Protein AF-E2ATI1-F1 (afdb_monomer_lite)

Organism: Camponotus floridanus (NCBI:txid104421)

pLDDT: mean 90.8, std 4.28, range [72.75, 95.75]

Radius of gyration: 10.76 Å; chains: 1; bounding box: 25×21×26 Å

Sequence (60 aa):
IATVFVLCESRTKVLYRAIWEKVIKLAPALQNNVKFIMVDYEKAAIATLHEFFPVAAIHG

Structure (mmCIF, N/CA/C/O backbone):
data_AF-E2ATI1-F1
#
_entry.id   AF-E2ATI1-F1
#
loop_
_atom_site.group_PDB
_atom_site.id
_atom_site.type_symbol
_atom_site.label_atom_id
_atom_site.label_alt_id
_atom_site.label_comp_id
_atom_site.label_asym_id
_atom_site.label_entity_id
_atom_site.label_seq_id
_atom_site.pdbx_PDB_ins_code
_atom_site.Cartn_x
_atom_site.Cartn_y
_atom_site.Cartn_z
_atom_site.occupancy
_atom_site.B_iso_or_equiv
_atom_site.auth_seq_id
_atom_site.auth_comp_id
_atom_site.auth_asym_id
_atom_site.auth_atom_id
_atom_site.pdbx_PDB_model_num
ATOM 1 N N . ILE A 1 1 ? 2.154 -5.362 15.086 1.00 72.75 1 ILE A N 1
ATOM 2 C CA . ILE A 1 1 ? 2.971 -5.046 13.891 1.00 72.75 1 ILE A CA 1
ATOM 3 C C . ILE A 1 1 ? 2.408 -5.888 12.758 1.00 72.75 1 ILE A C 1
ATOM 5 O O . ILE A 1 1 ? 2.248 -7.083 12.966 1.00 72.75 1 ILE A O 1
ATOM 9 N N . ALA A 1 2 ? 2.005 -5.269 11.649 1.00 84.94 2 ALA A N 1
ATOM 10 C CA . ALA A 1 2 ? 1.499 -5.972 10.471 1.00 84.94 2 ALA A CA 1
ATOM 11 C C . ALA A 1 2 ? 2.532 -5.853 9.349 1.00 84.94 2 ALA A C 1
ATOM 13 O O . ALA A 1 2 ? 3.139 -4.794 9.196 1.00 84.94 2 ALA A O 1
ATOM 14 N N . THR A 1 3 ? 2.721 -6.923 8.582 1.00 88.50 3 THR A N 1
ATOM 15 C CA . THR A 1 3 ? 3.704 -6.974 7.497 1.00 88.50 3 THR A CA 1
ATOM 16 C C . THR A 1 3 ? 3.018 -7.440 6.226 1.00 88.50 3 THR A C 1
ATOM 18 O O . THR A 1 3 ? 2.296 -8.434 6.233 1.00 88.50 3 THR A O 1
ATOM 21 N N . VAL A 1 4 ? 3.255 -6.715 5.137 1.00 87.88 4 VAL A N 1
ATOM 22 C CA . VAL A 1 4 ? 2.798 -7.072 3.796 1.00 87.88 4 VAL A CA 1
ATOM 23 C C . VAL A 1 4 ? 4.041 -7.381 2.977 1.00 87.88 4 VAL A C 1
ATOM 25 O O . VAL A 1 4 ? 4.877 -6.508 2.767 1.00 87.88 4 VAL A O 1
ATOM 28 N N . PHE A 1 5 ? 4.180 -8.635 2.556 1.00 88.75 5 PHE A N 1
ATOM 29 C CA . PHE A 1 5 ? 5.261 -9.068 1.680 1.00 88.75 5 PHE A CA 1
ATOM 30 C C . PHE A 1 5 ? 4.705 -9.282 0.278 1.00 88.75 5 PHE A C 1
ATOM 32 O O . PHE A 1 5 ? 3.762 -10.053 0.099 1.00 88.75 5 PHE A O 1
ATOM 39 N N . VAL A 1 6 ? 5.276 -8.589 -0.708 1.00 86.31 6 VAL A N 1
ATOM 40 C CA . VAL A 1 6 ? 4.836 -8.678 -2.102 1.00 86.31 6 VAL A CA 1
ATOM 41 C C . VAL A 1 6 ? 6.041 -8.902 -2.994 1.00 86.31 6 VAL A C 1
ATOM 43 O O . VAL A 1 6 ? 6.992 -8.124 -2.979 1.00 86.31 6 VAL A O 1
ATOM 46 N N . LEU A 1 7 ? 5.984 -9.973 -3.780 1.00 87.81 7 LEU A N 1
ATOM 47 C CA . LEU A 1 7 ? 6.950 -10.238 -4.835 1.00 87.81 7 LEU A CA 1
ATOM 48 C C . LEU A 1 7 ? 6.450 -9.585 -6.118 1.00 87.81 7 LEU A C 1
ATOM 50 O O . LEU A 1 7 ? 5.376 -9.916 -6.617 1.00 87.81 7 LEU A O 1
ATOM 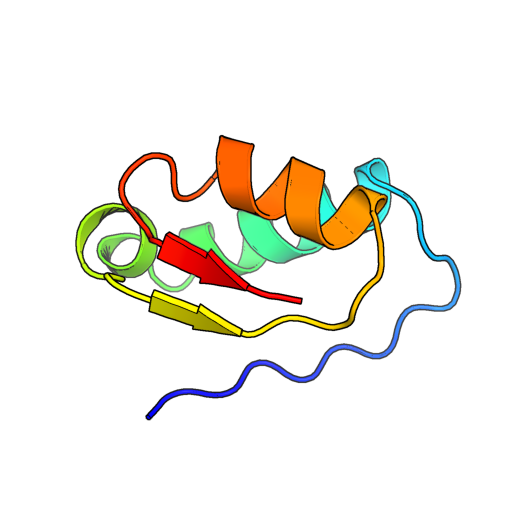54 N N . CYS A 1 8 ? 7.239 -8.650 -6.633 1.00 83.94 8 CYS A N 1
ATOM 55 C CA . CYS A 1 8 ? 6.924 -7.890 -7.831 1.00 83.94 8 CYS A CA 1
ATOM 56 C C . CYS A 1 8 ? 7.981 -8.159 -8.901 1.00 83.94 8 CYS A C 1
ATOM 58 O O . CYS A 1 8 ? 9.172 -7.991 -8.643 1.00 83.94 8 CYS A O 1
ATOM 60 N N . GLU A 1 9 ? 7.553 -8.497 -10.117 1.00 84.44 9 GLU A N 1
ATOM 61 C CA . GLU A 1 9 ? 8.459 -8.622 -11.270 1.00 84.44 9 GLU A CA 1
ATOM 6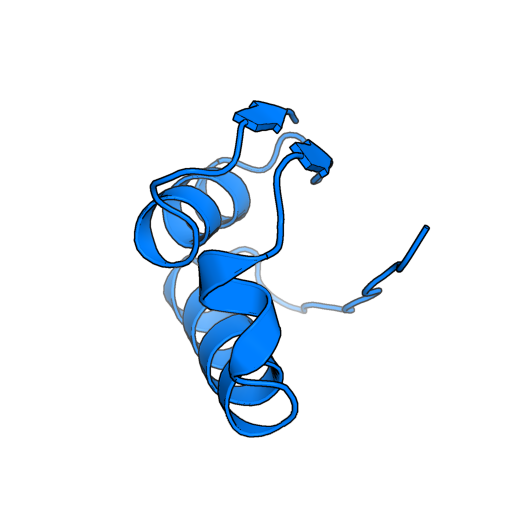2 C C . GLU A 1 9 ? 8.942 -7.255 -11.784 1.00 84.44 9 GLU A C 1
ATOM 64 O O . GLU A 1 9 ? 9.987 -7.160 -12.422 1.00 84.44 9 GLU A O 1
ATOM 69 N N . SER A 1 10 ? 8.210 -6.173 -11.480 1.00 85.88 10 SER A N 1
ATOM 70 C CA . SER A 1 10 ? 8.575 -4.804 -11.858 1.00 85.88 10 SER A CA 1
ATOM 71 C C . SER A 1 10 ? 8.378 -3.818 -10.705 1.00 85.88 10 SER A C 1
ATOM 73 O O . SER A 1 10 ? 7.433 -3.929 -9.929 1.00 85.88 10 SER A O 1
ATOM 75 N N . ARG A 1 11 ? 9.264 -2.825 -10.587 1.00 87.31 11 ARG A N 1
ATOM 76 C CA . ARG A 1 11 ? 9.200 -1.778 -9.551 1.00 87.31 11 ARG A CA 1
ATOM 77 C C . ARG A 1 11 ? 8.578 -0.513 -10.129 1.00 87.31 11 ARG A C 1
ATOM 79 O O . ARG A 1 11 ? 9.261 0.475 -10.380 1.00 87.31 11 ARG A O 1
ATOM 86 N N . THR A 1 12 ? 7.289 -0.583 -10.454 1.00 92.06 12 THR A N 1
ATOM 87 C CA . THR A 1 12 ? 6.566 0.526 -11.092 1.00 92.06 12 THR A CA 1
ATOM 88 C C . THR A 1 12 ? 5.469 1.062 -10.191 1.00 92.06 12 THR A C 1
ATOM 90 O O . THR A 1 12 ? 4.782 0.312 -9.499 1.00 92.06 12 THR A O 1
ATOM 93 N N . LYS A 1 13 ? 5.241 2.378 -10.259 1.00 92.56 13 LYS A N 1
ATOM 94 C CA . LYS A 1 13 ? 4.162 3.048 -9.519 1.00 92.56 13 LYS A CA 1
ATOM 95 C C . LYS A 1 13 ? 2.792 2.419 -9.797 1.00 92.56 13 LYS A C 1
ATOM 97 O O . LYS A 1 13 ? 1.988 2.266 -8.888 1.00 92.56 13 LYS A O 1
ATOM 102 N N . VAL A 1 14 ? 2.542 2.022 -11.048 1.00 94.00 14 VAL A N 1
ATOM 103 C CA . VAL A 1 14 ? 1.283 1.383 -11.463 1.00 94.00 14 VAL A CA 1
ATOM 104 C C . VAL A 1 14 ? 1.070 0.057 -10.732 1.00 94.00 14 VAL A C 1
ATOM 106 O O . VAL A 1 14 ? -0.025 -0.184 -10.227 1.00 94.00 14 VAL A O 1
ATOM 109 N N . LEU A 1 15 ? 2.112 -0.775 -10.618 1.00 93.38 15 LEU A N 1
ATOM 110 C CA . LEU A 1 15 ? 2.010 -2.048 -9.908 1.00 93.38 15 LEU A CA 1
ATOM 111 C C . LEU A 1 15 ? 1.788 -1.839 -8.406 1.00 93.38 15 LEU A C 1
ATOM 113 O O . LEU A 1 15 ? 0.868 -2.426 -7.838 1.00 93.38 15 LEU A O 1
ATOM 117 N N . TYR A 1 16 ? 2.581 -0.971 -7.770 1.00 93.56 16 TYR A N 1
ATOM 118 C CA . TYR A 1 16 ? 2.414 -0.659 -6.347 1.00 93.56 16 TYR A CA 1
ATOM 119 C C . TYR A 1 16 ? 1.025 -0.101 -6.043 1.00 93.56 16 TYR A C 1
ATOM 121 O O . TYR A 1 16 ? 0.417 -0.465 -5.036 1.00 93.56 16 TYR A O 1
ATOM 129 N N . ARG A 1 17 ? 0.486 0.735 -6.934 1.00 95.38 17 ARG A N 1
ATOM 130 C CA . ARG A 1 17 ? -0.871 1.261 -6.813 1.00 95.38 17 ARG A CA 1
ATOM 131 C C . ARG A 1 17 ? -1.906 0.139 -6.832 1.00 95.38 17 ARG A C 1
ATOM 133 O O . ARG A 1 17 ? -2.720 0.067 -5.919 1.00 95.38 17 ARG A O 1
ATOM 140 N N . ALA A 1 18 ? -1.837 -0.761 -7.811 1.00 95.00 18 ALA A N 1
ATOM 141 C CA . ALA A 1 18 ? -2.770 -1.883 -7.918 1.00 95.00 18 ALA A CA 1
ATOM 142 C C . ALA A 1 18 ? -2.740 -2.794 -6.673 1.00 95.00 18 ALA A C 1
ATOM 144 O O . ALA A 1 18 ? -3.783 -3.263 -6.211 1.00 95.00 18 ALA A O 1
ATOM 145 N N . ILE A 1 19 ? -1.553 -3.007 -6.092 1.00 93.69 19 ILE A N 1
ATOM 146 C CA . ILE A 1 19 ? -1.381 -3.750 -4.836 1.00 93.69 19 ILE A CA 1
ATOM 147 C C . ILE A 1 19 ? -2.134 -3.057 -3.697 1.00 93.69 19 ILE A C 1
ATOM 149 O O . ILE A 1 19 ? -2.956 -3.688 -3.029 1.00 93.69 19 ILE A O 1
ATOM 153 N N . TRP A 1 20 ? -1.893 -1.763 -3.478 1.00 93.62 20 TRP A N 1
ATOM 154 C CA . TRP A 1 20 ? -2.512 -1.035 -2.369 1.00 93.62 20 TRP A CA 1
ATOM 155 C C . TRP A 1 20 ? -4.018 -0.842 -2.543 1.00 93.62 20 TRP A C 1
ATOM 157 O O . TRP A 1 20 ? -4.752 -0.983 -1.565 1.00 93.62 20 TRP A O 1
ATOM 167 N N . GLU A 1 21 ? -4.508 -0.651 -3.769 1.00 95.62 21 GLU A N 1
ATOM 168 C CA . GLU A 1 21 ? -5.947 -0.664 -4.068 1.00 95.62 21 GLU A CA 1
ATOM 169 C C . GLU A 1 21 ? -6.589 -1.989 -3.641 1.00 95.62 21 GLU A C 1
ATOM 171 O O . GLU A 1 21 ? -7.653 -2.004 -3.014 1.00 95.62 21 GLU A O 1
ATOM 176 N N . LYS A 1 22 ? -5.924 -3.120 -3.912 1.00 95.12 22 LYS A N 1
ATOM 177 C CA . LYS A 1 22 ? -6.408 -4.438 -3.494 1.00 95.12 22 LYS A CA 1
ATOM 178 C C . LYS A 1 22 ? -6.375 -4.606 -1.975 1.00 95.12 22 LYS A C 1
ATOM 180 O O . LYS A 1 22 ? -7.351 -5.104 -1.416 1.00 95.12 22 LYS A O 1
ATOM 185 N N . VAL A 1 23 ? -5.298 -4.189 -1.309 1.00 93.44 23 VAL A N 1
ATOM 186 C CA . VAL A 1 23 ? -5.156 -4.284 0.155 1.00 93.44 23 VAL A CA 1
ATOM 187 C C . VAL A 1 23 ? -6.209 -3.433 0.865 1.00 93.44 23 VAL A C 1
ATOM 189 O O . VAL A 1 23 ? -6.888 -3.930 1.760 1.00 93.44 23 VAL A O 1
ATOM 192 N N . ILE A 1 24 ? -6.415 -2.188 0.436 1.00 93.50 24 ILE A N 1
ATOM 193 C CA . ILE A 1 24 ? -7.416 -1.288 1.026 1.00 93.50 24 ILE A CA 1
ATOM 194 C C . ILE A 1 24 ? -8.827 -1.811 0.780 1.00 93.50 24 ILE A C 1
ATOM 196 O O . ILE A 1 24 ? -9.661 -1.749 1.677 1.00 93.50 24 ILE A O 1
ATOM 200 N N . LYS A 1 25 ? -9.099 -2.410 -0.384 1.00 95.75 25 LYS A N 1
ATOM 201 C CA . LYS A 1 25 ? -10.388 -3.069 -0.629 1.00 95.75 25 LYS A CA 1
ATOM 202 C C . LYS A 1 25 ? -10.661 -4.211 0.357 1.00 95.75 25 LYS A C 1
ATOM 204 O O . LYS A 1 25 ? -11.816 -4.440 0.702 1.00 95.75 25 LYS A O 1
ATOM 209 N N . LEU A 1 26 ? -9.626 -4.929 0.796 1.00 94.06 26 LEU A N 1
ATOM 210 C CA . LEU A 1 26 ? -9.750 -6.003 1.788 1.00 94.06 26 LEU A CA 1
ATOM 211 C C . LEU A 1 26 ? -9.824 -5.470 3.225 1.00 94.06 26 LEU A C 1
ATOM 213 O O . LEU A 1 26 ? -10.522 -6.049 4.052 1.00 94.06 26 LEU A O 1
ATOM 217 N N . ALA A 1 27 ? -9.127 -4.373 3.522 1.00 91.31 27 ALA A N 1
ATOM 218 C CA . ALA A 1 27 ? -9.072 -3.770 4.850 1.00 91.31 27 ALA A CA 1
ATOM 219 C C . ALA A 1 27 ? -9.152 -2.229 4.780 1.00 91.31 27 ALA A C 1
ATOM 221 O O . ALA A 1 27 ? -8.142 -1.546 4.981 1.00 91.31 27 ALA A O 1
ATOM 222 N N . PRO A 1 28 ? -10.353 -1.655 4.560 1.00 91.62 28 PRO A N 1
ATOM 223 C CA . PRO A 1 28 ? -10.519 -0.211 4.353 1.00 91.62 28 PRO A CA 1
ATOM 224 C C . PRO A 1 28 ? -10.056 0.637 5.541 1.00 91.62 28 PRO A C 1
ATOM 226 O O . PRO A 1 28 ? -9.562 1.750 5.378 1.00 91.62 28 PRO A O 1
ATOM 229 N N . ALA A 1 29 ? -10.159 0.086 6.753 1.00 90.00 29 ALA A N 1
ATOM 230 C CA . ALA A 1 29 ? -9.738 0.750 7.980 1.00 90.00 29 ALA A CA 1
ATOM 231 C C . ALA A 1 29 ? -8.233 1.081 8.014 1.00 90.00 29 ALA A C 1
ATOM 233 O O . ALA A 1 29 ? -7.838 1.961 8.776 1.00 90.00 29 ALA A O 1
ATOM 234 N N . LEU A 1 30 ? -7.390 0.422 7.208 1.00 88.50 30 LEU A N 1
ATOM 235 C CA . LEU A 1 30 ? -5.950 0.700 7.176 1.00 88.50 30 LEU A CA 1
ATOM 236 C C . LEU A 1 30 ? -5.642 2.127 6.723 1.00 88.50 30 LEU A C 1
ATOM 238 O O . LEU A 1 30 ? -4.706 2.731 7.238 1.00 88.50 30 LEU A O 1
ATOM 242 N N . GLN A 1 31 ? -6.442 2.683 5.813 1.00 86.69 31 GLN A N 1
ATOM 243 C CA . GLN A 1 31 ? -6.146 3.975 5.199 1.00 86.69 31 GLN A CA 1
ATOM 244 C C . GLN A 1 31 ? -6.061 5.122 6.221 1.00 86.69 31 GLN A C 1
ATOM 246 O O . GLN A 1 31 ? -5.254 6.032 6.063 1.00 86.69 31 GLN A O 1
ATOM 251 N N . ASN A 1 32 ? -6.840 5.031 7.306 1.00 86.94 32 ASN A N 1
ATOM 252 C CA . ASN A 1 32 ? -6.948 6.080 8.325 1.00 86.94 32 ASN A CA 1
ATOM 253 C C . ASN A 1 32 ? -6.337 5.706 9.684 1.00 86.94 32 ASN A C 1
ATOM 255 O O . ASN A 1 32 ? -6.215 6.566 10.551 1.00 86.94 32 ASN A O 1
ATOM 259 N N . ASN A 1 33 ? -5.972 4.437 9.900 1.00 89.12 33 ASN A N 1
ATOM 260 C CA . ASN A 1 33 ? -5.504 3.953 11.207 1.00 89.12 33 ASN A CA 1
ATOM 261 C C . ASN A 1 33 ? -4.003 3.637 11.251 1.00 89.12 33 ASN A C 1
ATOM 263 O O . ASN A 1 33 ? -3.477 3.267 12.304 1.00 89.12 33 ASN A O 1
ATOM 267 N N . VAL A 1 34 ? -3.296 3.776 10.130 1.00 90.88 34 VAL A N 1
ATOM 268 C CA . VAL A 1 34 ? -1.853 3.539 10.055 1.00 90.88 34 VAL A CA 1
ATOM 269 C C . VAL A 1 34 ? -1.101 4.838 10.336 1.00 90.88 34 VAL A C 1
ATOM 271 O O . VAL A 1 34 ? -1.267 5.829 9.635 1.00 90.88 34 VAL A O 1
ATOM 274 N N . LYS A 1 35 ? -0.260 4.825 11.377 1.00 92.06 35 LYS A N 1
ATOM 275 C CA . LYS A 1 35 ? 0.562 5.982 11.782 1.00 92.06 35 LYS A CA 1
ATOM 276 C C . LYS A 1 35 ? 1.968 5.964 11.191 1.00 92.06 35 LYS A C 1
ATOM 278 O O . LYS A 1 35 ? 2.533 7.021 10.944 1.00 92.06 35 LYS A O 1
ATOM 283 N N . PHE A 1 36 ? 2.529 4.775 10.988 1.00 93.50 36 PHE A N 1
ATOM 284 C CA . PHE A 1 36 ? 3.902 4.586 10.532 1.00 93.50 36 PHE A CA 1
ATOM 285 C C . PHE A 1 36 ? 3.953 3.465 9.505 1.00 93.50 36 PHE A C 1
ATOM 287 O O . PHE A 1 36 ? 3.338 2.416 9.711 1.00 93.50 36 PHE A O 1
ATOM 294 N N . ILE A 1 37 ? 4.701 3.683 8.428 1.00 94.25 37 ILE A N 1
ATOM 295 C CA . ILE A 1 37 ? 4.969 2.681 7.398 1.00 94.25 37 ILE A CA 1
ATOM 296 C C . ILE A 1 37 ? 6.472 2.644 7.164 1.00 94.25 37 ILE A C 1
ATOM 298 O O . ILE A 1 37 ? 7.096 3.680 6.945 1.00 94.25 37 ILE A O 1
ATOM 302 N N . MET A 1 38 ? 7.030 1.440 7.213 1.00 93.88 38 MET A N 1
ATOM 303 C CA . MET A 1 38 ? 8.389 1.164 6.776 1.00 93.88 38 MET A CA 1
ATOM 304 C C . MET A 1 38 ? 8.294 0.366 5.479 1.00 93.88 38 MET A C 1
ATOM 306 O O . MET A 1 38 ? 7.577 -0.636 5.420 1.00 93.88 38 MET A O 1
ATOM 310 N N . VAL A 1 39 ? 8.959 0.846 4.442 1.00 92.19 39 VAL A N 1
ATOM 311 C CA . VAL A 1 39 ? 8.973 0.266 3.096 1.00 92.19 39 VAL A CA 1
ATOM 312 C C . VAL A 1 39 ? 10.424 0.134 2.644 1.00 92.19 39 VAL A C 1
ATOM 314 O O . VAL A 1 39 ? 11.319 0.608 3.329 1.00 92.19 39 VAL A O 1
ATOM 317 N N . ASP A 1 40 ? 10.691 -0.548 1.536 1.00 85.88 40 ASP A N 1
ATOM 318 C CA . ASP A 1 40 ? 12.016 -0.480 0.934 1.00 85.88 40 ASP A CA 1
ATOM 319 C C . ASP A 1 40 ? 12.316 0.951 0.441 1.00 85.88 40 ASP A C 1
ATOM 321 O O . ASP A 1 40 ? 11.406 1.713 0.114 1.00 85.88 40 ASP A O 1
ATOM 325 N N . TYR A 1 41 ? 13.600 1.324 0.343 1.00 85.88 41 TYR A N 1
ATOM 326 C CA . TYR A 1 41 ? 14.075 2.613 -0.208 1.00 85.88 41 TYR A CA 1
ATOM 327 C C . TYR A 1 41 ? 13.732 2.827 -1.707 1.00 85.88 41 TYR A C 1
ATOM 329 O O . TYR A 1 41 ? 14.399 3.583 -2.421 1.00 85.88 41 TYR A O 1
ATOM 337 N N . GLU A 1 42 ? 12.711 2.148 -2.227 1.00 91.06 42 GLU A N 1
ATOM 338 C CA . GLU A 1 42 ? 12.227 2.258 -3.592 1.00 91.06 42 GLU A CA 1
ATOM 339 C C . GLU A 1 42 ? 11.295 3.476 -3.724 1.00 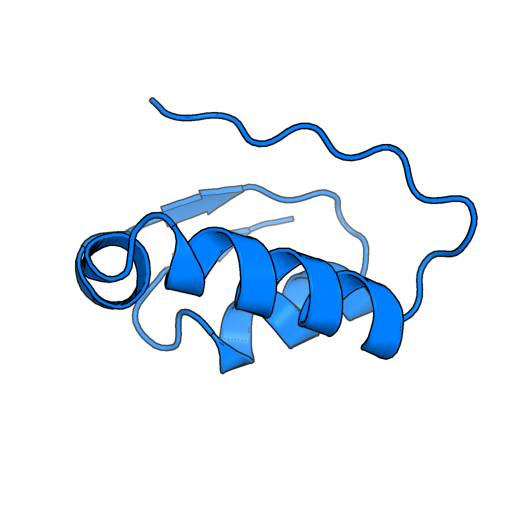91.06 42 GLU A C 1
ATOM 341 O O . GLU A 1 42 ? 10.294 3.639 -3.021 1.00 91.06 42 GLU A O 1
ATOM 346 N N . LYS A 1 43 ? 11.638 4.375 -4.650 1.00 91.56 43 LYS A N 1
ATOM 347 C CA . LYS A 1 43 ? 10.979 5.677 -4.793 1.00 91.56 43 LYS A CA 1
ATOM 348 C C . LYS A 1 43 ? 9.531 5.558 -5.256 1.00 91.56 43 LYS A C 1
ATOM 350 O O . LYS A 1 43 ? 8.696 6.338 -4.799 1.00 91.56 43 LYS A O 1
ATOM 355 N N . ALA A 1 44 ? 9.220 4.642 -6.172 1.00 91.62 44 ALA A N 1
ATOM 356 C CA . ALA A 1 44 ? 7.859 4.482 -6.671 1.00 91.62 44 ALA A CA 1
ATOM 357 C C . ALA A 1 44 ? 6.928 3.898 -5.594 1.00 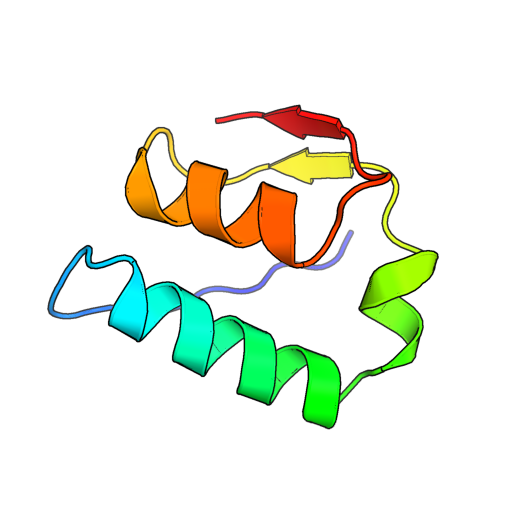91.62 44 ALA A C 1
ATOM 359 O O . ALA A 1 44 ? 5.775 4.327 -5.501 1.00 91.62 44 ALA A O 1
ATOM 360 N N . ALA A 1 45 ? 7.424 2.997 -4.747 1.00 92.06 45 ALA A N 1
ATOM 361 C CA . ALA A 1 45 ? 6.725 2.447 -3.595 1.00 92.06 45 ALA A CA 1
ATOM 362 C C . ALA A 1 45 ? 6.429 3.538 -2.559 1.00 92.06 45 ALA A C 1
ATOM 364 O O . ALA A 1 45 ? 5.265 3.732 -2.201 1.00 92.06 45 ALA A O 1
ATOM 365 N N . ILE A 1 46 ? 7.440 4.319 -2.159 1.00 93.75 46 ILE A N 1
ATOM 366 C CA . ILE A 1 46 ? 7.280 5.449 -1.227 1.00 93.75 46 ILE A CA 1
ATOM 367 C C . ILE A 1 46 ? 6.281 6.478 -1.774 1.00 93.75 46 ILE A C 1
ATOM 369 O O . ILE A 1 46 ? 5.351 6.875 -1.072 1.00 93.75 46 ILE A O 1
ATOM 373 N N . ALA A 1 47 ? 6.419 6.879 -3.042 1.00 93.81 47 ALA A N 1
ATOM 374 C CA . ALA A 1 47 ? 5.510 7.840 -3.667 1.00 93.81 47 ALA A CA 1
ATOM 375 C C . ALA A 1 47 ? 4.062 7.329 -3.700 1.00 93.81 47 ALA A C 1
ATOM 377 O O . ALA A 1 47 ? 3.134 8.091 -3.447 1.00 93.81 47 ALA A O 1
ATOM 378 N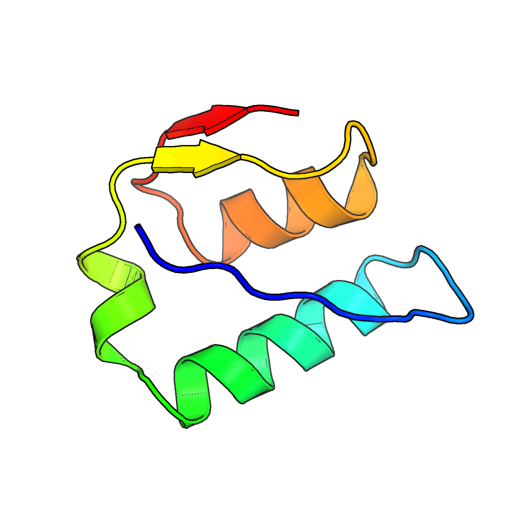 N . THR A 1 48 ? 3.868 6.038 -3.976 1.00 94.81 48 THR A N 1
ATOM 379 C CA . THR A 1 48 ? 2.540 5.412 -3.950 1.00 94.81 48 THR A CA 1
ATOM 380 C C . THR A 1 48 ? 1.963 5.418 -2.536 1.00 94.81 48 THR A C 1
ATOM 382 O O . THR A 1 48 ? 0.808 5.782 -2.341 1.00 94.81 48 THR A O 1
ATOM 385 N N . LEU A 1 49 ? 2.759 5.066 -1.526 1.00 94.25 49 LEU A N 1
ATOM 386 C CA . LEU A 1 49 ? 2.316 5.045 -0.133 1.00 94.25 49 LEU A CA 1
ATOM 387 C C . LEU A 1 49 ? 1.862 6.419 0.364 1.00 94.25 49 LEU A C 1
ATOM 389 O O . LEU A 1 49 ? 0.852 6.488 1.059 1.00 94.25 49 LEU A O 1
ATOM 393 N N . HIS A 1 50 ? 2.540 7.499 -0.030 1.00 93.56 50 HIS A N 1
ATOM 394 C CA . HIS A 1 50 ? 2.113 8.860 0.311 1.00 93.56 50 HIS A CA 1
ATOM 395 C C . HIS A 1 50 ? 0.732 9.217 -0.260 1.00 93.56 50 HIS A C 1
ATOM 397 O O . HIS A 1 50 ? -0.007 9.966 0.375 1.00 93.56 50 HIS A O 1
ATOM 403 N N . GLU A 1 51 ? 0.360 8.673 -1.423 1.00 93.44 51 GLU A N 1
ATOM 404 C CA . GLU A 1 51 ? -0.966 8.892 -2.020 1.00 93.44 51 GLU A CA 1
ATOM 405 C C . GLU A 1 51 ? -2.068 8.139 -1.264 1.00 93.44 51 GLU A C 1
ATOM 407 O O . GLU A 1 51 ? -3.166 8.665 -1.086 1.00 93.44 51 GLU A O 1
ATOM 412 N N . PHE A 1 52 ? -1.786 6.918 -0.802 1.00 93.56 52 PHE A N 1
ATOM 413 C CA . PHE A 1 52 ? -2.775 6.095 -0.100 1.00 93.56 52 PHE A CA 1
ATOM 414 C C . PHE A 1 52 ? -2.890 6.416 1.389 1.00 93.56 52 PHE A C 1
ATOM 416 O O . PHE A 1 52 ? -3.995 6.366 1.927 1.00 93.56 52 PHE A O 1
ATOM 423 N N . PHE A 1 53 ? -1.783 6.763 2.044 1.00 93.88 53 PHE A N 1
ATOM 424 C CA . PHE A 1 53 ? -1.693 6.990 3.486 1.00 93.88 53 PHE A CA 1
ATOM 425 C C . PHE A 1 53 ? -1.153 8.399 3.783 1.00 93.88 53 PHE A C 1
ATOM 427 O O . PHE A 1 53 ? -0.060 8.538 4.334 1.00 93.88 53 PHE A O 1
ATOM 434 N N . PRO A 1 54 ? -1.905 9.466 3.453 1.00 88.56 54 PRO A N 1
ATOM 435 C CA . PRO A 1 54 ? -1.410 10.846 3.526 1.00 88.56 54 PRO A CA 1
ATOM 436 C C . PRO A 1 54 ? -1.061 11.310 4.948 1.00 88.56 54 PRO A C 1
ATOM 438 O O . PRO A 1 54 ? -0.327 12.278 5.120 1.00 88.56 54 PRO A O 1
ATOM 441 N N . VAL A 1 55 ? -1.590 10.634 5.972 1.00 89.94 55 VAL A N 1
ATOM 442 C CA . VAL A 1 55 ? -1.368 10.954 7.392 1.00 89.94 55 VAL A CA 1
ATOM 443 C C . VAL A 1 55 ? -0.289 10.091 8.052 1.00 89.94 55 VAL A C 1
ATOM 445 O O . VAL A 1 55 ? 0.086 10.356 9.193 1.00 89.94 55 VAL A O 1
ATOM 448 N N . ALA A 1 56 ? 0.197 9.049 7.371 1.00 93.12 56 ALA A N 1
ATOM 449 C CA . ALA A 1 56 ? 1.200 8.150 7.921 1.00 93.12 56 ALA A CA 1
ATOM 450 C C . ALA A 1 56 ? 2.612 8.715 7.718 1.00 93.12 56 ALA A C 1
ATOM 452 O O . ALA A 1 56 ? 2.949 9.228 6.651 1.00 93.12 56 ALA A O 1
ATOM 453 N N . ALA A 1 57 ? 3.473 8.555 8.721 1.00 93.94 57 ALA A N 1
ATOM 454 C CA . ALA A 1 57 ? 4.898 8.805 8.569 1.00 93.94 57 ALA A CA 1
ATOM 455 C C . ALA A 1 57 ? 5.549 7.618 7.839 1.00 93.94 57 ALA A C 1
ATOM 457 O O . ALA A 1 57 ? 5.598 6.500 8.362 1.00 93.94 57 ALA A O 1
ATOM 458 N N . ILE A 1 58 ? 6.025 7.864 6.619 1.00 93.94 58 ILE A N 1
ATOM 459 C CA . ILE A 1 58 ? 6.594 6.845 5.731 1.00 93.94 58 ILE A CA 1
ATOM 460 C C . ILE A 1 58 ? 8.117 6.966 5.734 1.00 93.94 58 ILE A C 1
ATOM 462 O O . ILE A 1 58 ? 8.658 8.049 5.515 1.00 93.94 58 ILE A O 1
ATOM 466 N N . HIS A 1 59 ? 8.792 5.845 5.971 1.00 90.88 59 HIS A N 1
ATOM 467 C CA . HIS A 1 59 ? 10.247 5.738 5.961 1.00 90.88 59 HIS A CA 1
ATOM 468 C C . HIS A 1 59 ? 10.664 4.601 5.024 1.00 90.88 59 HIS A C 1
ATOM 470 O O . HIS A 1 59 ? 10.054 3.529 5.052 1.00 90.88 59 HIS A O 1
ATOM 476 N N . GLY A 1 60 ? 1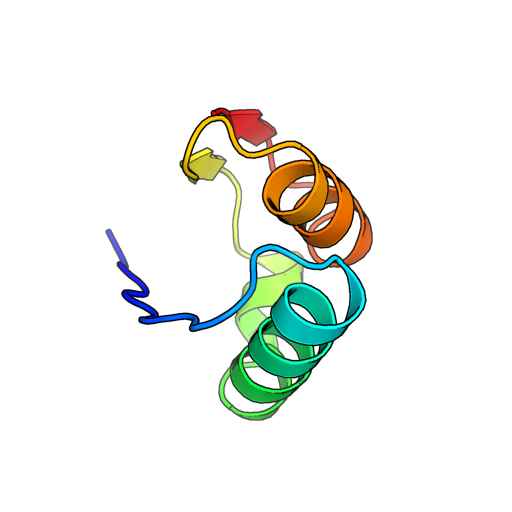1.674 4.869 4.196 1.00 78.19 60 GLY A N 1
ATOM 477 C CA . GLY A 1 60 ? 12.417 3.846 3.457 1.00 78.19 60 GLY A CA 1
ATOM 478 C C . GLY A 1 60 ? 13.510 3.244 4.321 1.00 78.19 60 GLY A C 1
ATOM 479 O O . GLY A 1 60 ? 13.989 3.968 5.232 1.00 78.19 60 GLY A O 1
#

Foldseek 3Di:
DDDDDDDDPDLALVVLLVVVVVVCVVPVVCQAPAAEEEDPPRPSNQVSCCVRNVNHHYDD

Secondary structure (DSSP, 8-state):
--------SS--HHHHHHHHHHHHHH-TTHHHH--EEE--S-HHHHHHHHHH-TTSEEE-

=== Feature glossary ===
Legend for the data blocks above and below:

— What the protein is —

Sequence gives the chain of amino acids in standard one-letter code (A=alanine, C=cysteine, …, Y=tyrosine), read N→C. It is the only feature that is directly encoded by the gene; all structural features are derived from the folded form of this sequence.

The annotation block draws on four external resources. InterPro: which protein families and domains the sequence belongs to. GO: standardized terms for what the protein does, what process it participates in, and where in the cell it acts. CATH: which structural fold it has in the CATH hierarchy. Organism: the species of origin.

— Where its atoms are —

Atomic coordinates in PDBx/mmCIF format — the same representation the Protein Data Bank distributes. Each line of the _atom_site loop places one backbone atom in Cartesian space (units: ångströms, origin: arbitrary).

Six rendered views show the 3D structure from the faces of a cube — i.e. along ±x, ±y, ±z. Rendering representation is drawn randomly per protein from cartoon (secondary-structure ribbons), sticks (backbone bonds), or molecular surface; coloring is either N→C rainbow (blue at the N-terminus through red at the C-terminus) or one color per chain.

— Local backbone conformation —

DSSP 8-state secondary structure assigns each residue one of H (α-helix), G (3₁₀-helix), I (π-helix), E (extended β-strand), B (isolated β-bridge), T (hydrogen-bonded turn), S (bend), or '-' (coil). The assignment is computed from backbone hydrogen-bond geometry via the Kabsch–Sander algorithm.

P-SEA three-state annotation labels each residue as helix, strand, or coil based purely on the geometry of the Cα trace. It serves as a fallback when the full backbone (and thus DSSP) is unavailable.

φ (phi) and ψ (psi) are the two rotatable backbone dihedrals per residue: φ is the C(i-1)–N–Cα–C torsion, ψ is the N–Cα–C–N(i+1) torsion, both in degrees on (−180°, 180°]. α-helical residues cluster near (−60°, −45°); β-strand residues near (−120°, +130°). A Ramachandran plot is simply a scatter of (φ, ψ) for every residue.

— Global shape and packing —

Radius of gyration (Rg) is the root-mean-square distance of Cα atoms from their centroid — a single number for overall size and compactness. A globular domain of N residues has Rg ≈ 2.2·N^0.38 Å; an extended or disordered chain has a much larger Rg. The Cα contact count is the number of residue pairs whose Cα atoms are within 8 Å and are more than four positions apart in sequence — a standard proxy for tertiary packing density. The bounding box is the smallest axis-aligned box enclosing all Cα atoms.

Accessible surface area quantifies burial. A residue with SASA near zero is packed into the hydrophobic core; one with SASA >100 Å² sits on the surface. Computed here via the Shrake–Rupley numerical algorithm with a 1.4 Å probe.

The contact map is a binary N×N matrix image: pixel (i, j) is dark where Cα_i and Cα_j are within 8 Å and |i−j|>4. Because the |i−j|>4 filter removes local helical contacts, off-diagonal stripes parallel to the main diagonal indicate parallel β-sheets; stripes perpendicular to it indicate antiparallel β-sheets. The Ramachandran plot scatters every residue's (φ, ψ) pair against the sterically allowed regions. The PAE heatmap renders the predicted-aligned-error matrix.

— Structural neighborhood —

A 3Di character summarizes, for each residue, the relative orientation of the Cα frame of its nearest spatial neighbor. Because it encodes fold topology rather than chemistry, 3Di alignments detect remote structural similarity that sequence alignment misses.

Structural nearest neighbors (via Foldseek easy-search vs the PDB). Reported per hit: target PDB id, E-value, and alignment TM-score. A TM-score above ~0.5 is the conventional threshold for 'same fold'.

— Confidence and disorder —

For AlphaFold models, the B-factor field carries pLDDT — the model's own estimate of local accuracy on a 0–100 scale. Regions with pLDDT<50 should be treated as essentially unmodeled; they often correspond to intrinsically disordered segments.

B-factor (Debye–Waller factor) reflects atomic displacement in the crystal lattice. It is an experimental observable (units Å²), not a prediction; low values mean the atom is pinned down, high values mean it moves or is heterogeneous across the crystal.

Predicted Aligned Error (PAE) is an AlphaFold confidence matrix: entry (i, j) is the expected error in the position of residue j, in ångströms, when the prediction is superimposed on the true structure at residue i. Low PAE within a block of residues means that block is internally rigid and well-predicted; high PAE between two blocks means their relative placement is uncertain even if each block individually is confident.